Protein AF-A0A554KQ01-F1 (afdb_monomer_lite)

pLDDT: mean 73.16, std 13.77, range [42.53, 88.88]

Secondary structure (DSSP, 8-state):
-HHHHHHHHHHHHHHHHHHHHHHHHHHHHHHHHHHHHHHHHSPPPPHHHHGGGTT-EEEE--B--TTS----B---EEEEE-SSS-PPPEEEE--HHHHHHTTT-SB--HHHHHHHHHHHHHHHHHHHHHHHHHHHTPPP--------------

Sequence (154 aa):
MISILILAVTASVVLPGIGAVLYCAHRDYKKERRLIEEALKGEELTLKDLLEYQGHLAERADVISLIAGENFIPGNVLKLVDVLKDRKPIYARVPKEVCDLYCRQRVLDVVQLEGDLKRDAQAKREYQEAVERIRRGESPVESSSSASESSSSA

Radius of gyration: 26.58 Å; chains: 1; bounding box: 88×51×57 Å

Foldseek 3Di:
DVVVVVVVVCCVVVVVVVVVVVVVVVVVLVVLVVLLVVQQVDDADDLVNCVVLAFWFKDQSWRDDPPPPDDTPPFCWIFTHDPVDPDDTHIHGYDPLLSVVNVPDRGDDSVVSVVVVVVVVVVVVVVVVVVVCVVVVHDPPDPPPDDDDDDDDD

Structure (mmCIF, N/CA/C/O backbone):
data_AF-A0A554KQ01-F1
#
_entry.id   AF-A0A554KQ01-F1
#
loop_
_atom_site.group_PDB
_atom_site.id
_atom_site.type_symbol
_atom_site.label_atom_id
_atom_site.label_alt_id
_atom_site.label_comp_id
_atom_site.label_asym_id
_atom_site.label_entity_id
_atom_site.label_seq_id
_atom_site.pdbx_PDB_ins_code
_atom_site.Cartn_x
_atom_site.Cartn_y
_atom_site.Cartn_z
_atom_site.occupancy
_atom_site.B_iso_or_equiv
_atom_site.auth_seq_id
_atom_site.auth_comp_id
_atom_site.auth_asym_id
_atom_site.auth_atom_id
_atom_site.pdbx_PDB_model_num
ATOM 1 N N . MET A 1 1 ? 47.113 -28.284 -11.291 1.00 54.91 1 MET A N 1
ATOM 2 C CA . MET A 1 1 ? 47.042 -27.058 -12.124 1.00 54.91 1 MET A CA 1
ATOM 3 C C . MET A 1 1 ? 45.677 -26.838 -12.781 1.00 54.91 1 MET A C 1
ATOM 5 O O . MET A 1 1 ? 45.266 -25.693 -12.876 1.00 54.91 1 MET A O 1
ATOM 9 N N . ILE A 1 2 ? 44.937 -27.888 -13.165 1.00 56.28 2 ILE A N 1
ATOM 10 C CA . ILE A 1 2 ? 43.607 -27.775 -13.805 1.00 56.28 2 ILE A CA 1
ATOM 11 C C . ILE A 1 2 ? 42.558 -27.089 -12.898 1.00 56.28 2 ILE A C 1
ATOM 13 O O . ILE A 1 2 ? 41.783 -26.263 -13.370 1.00 56.28 2 ILE A O 1
ATOM 17 N N . SER A 1 3 ? 42.586 -27.336 -11.584 1.00 55.75 3 SER A N 1
ATOM 18 C CA . SER A 1 3 ? 41.594 -26.787 -10.643 1.00 55.75 3 SER A CA 1
ATOM 19 C C . SER A 1 3 ? 41.642 -25.262 -10.465 1.00 55.75 3 SER A C 1
ATOM 21 O O . SER A 1 3 ? 40.614 -24.660 -10.186 1.00 55.75 3 SER A O 1
ATOM 23 N N . ILE A 1 4 ? 42.805 -24.624 -10.654 1.00 57.56 4 ILE A N 1
ATOM 24 C CA . ILE A 1 4 ? 42.956 -23.158 -10.536 1.00 57.56 4 ILE A CA 1
ATOM 25 C C . ILE A 1 4 ? 42.362 -22.461 -11.767 1.00 57.56 4 ILE A C 1
ATOM 27 O O . ILE A 1 4 ? 41.746 -21.404 -11.660 1.00 57.56 4 ILE A O 1
ATOM 31 N N . LEU A 1 5 ? 42.504 -23.089 -12.934 1.00 54.25 5 LEU A N 1
ATOM 32 C CA . LEU A 1 5 ? 42.029 -22.564 -14.210 1.00 54.25 5 LEU A CA 1
ATOM 33 C C . LEU A 1 5 ? 40.495 -22.599 -14.290 1.00 54.25 5 LEU A C 1
ATOM 35 O O . LEU A 1 5 ? 39.884 -21.634 -14.734 1.00 54.25 5 LEU A O 1
ATOM 39 N N . ILE A 1 6 ? 39.867 -23.655 -13.762 1.00 58.84 6 ILE A N 1
ATOM 40 C CA . ILE A 1 6 ? 38.402 -23.754 -13.655 1.00 58.84 6 ILE A CA 1
ATOM 41 C C . ILE A 1 6 ? 37.853 -22.680 -12.704 1.00 58.84 6 ILE A C 1
ATOM 43 O O . ILE A 1 6 ? 36.901 -21.990 -13.058 1.00 58.84 6 ILE A O 1
ATOM 47 N N . LEU A 1 7 ? 38.493 -22.479 -11.546 1.00 57.16 7 LEU A N 1
ATOM 48 C CA . LEU A 1 7 ? 38.104 -21.454 -10.568 1.00 57.16 7 LEU A CA 1
ATOM 49 C C . LEU A 1 7 ? 38.192 -20.033 -11.148 1.00 57.16 7 LEU A C 1
ATOM 51 O O . LEU A 1 7 ? 37.274 -19.231 -10.961 1.00 57.16 7 LEU A O 1
ATOM 55 N N . ALA A 1 8 ? 39.253 -19.739 -11.905 1.00 59.56 8 ALA A N 1
ATOM 56 C CA . ALA A 1 8 ? 39.437 -18.450 -12.569 1.00 59.56 8 ALA A CA 1
ATOM 57 C C . ALA A 1 8 ? 38.390 -18.199 -13.671 1.00 59.56 8 ALA A C 1
ATOM 59 O O . ALA A 1 8 ? 37.854 -17.096 -13.773 1.00 59.56 8 ALA A O 1
ATOM 60 N N . VAL A 1 9 ? 38.041 -19.227 -14.453 1.00 58.56 9 VAL A N 1
ATOM 61 C CA . VAL A 1 9 ? 37.015 -19.132 -15.506 1.00 58.56 9 VAL A CA 1
ATOM 62 C C . VAL A 1 9 ? 35.619 -18.955 -14.904 1.00 58.56 9 VAL A C 1
ATOM 64 O O . VAL A 1 9 ? 34.865 -18.098 -15.361 1.00 58.56 9 VAL A O 1
ATOM 67 N N . THR A 1 10 ? 35.280 -19.679 -13.832 1.00 57.84 10 THR A N 1
ATOM 68 C CA . THR A 1 10 ? 33.994 -19.486 -13.146 1.00 57.84 10 THR A CA 1
ATOM 69 C C . THR A 1 10 ? 33.897 -18.109 -12.496 1.00 57.84 10 THR A C 1
ATOM 71 O O . THR A 1 10 ? 32.862 -17.460 -12.610 1.00 57.84 10 THR A O 1
ATOM 74 N N . ALA A 1 11 ? 34.978 -17.599 -11.896 1.00 60.00 11 ALA A N 1
ATOM 75 C CA . ALA A 1 11 ? 34.994 -16.251 -11.332 1.00 60.00 11 ALA A CA 1
ATOM 76 C C . ALA A 1 11 ? 34.831 -15.171 -12.420 1.00 60.00 11 ALA A C 1
ATOM 78 O O . ALA A 1 11 ? 34.066 -14.228 -12.235 1.00 60.00 11 ALA A O 1
ATOM 79 N N . SER A 1 12 ? 35.469 -15.340 -13.585 1.00 58.09 12 SER A N 1
ATOM 80 C CA . SER A 1 12 ? 35.399 -14.389 -14.704 1.00 58.09 12 SER A CA 1
ATOM 81 C C . SER A 1 12 ? 34.012 -14.263 -15.342 1.00 58.09 12 SER A C 1
ATOM 83 O O . SER A 1 12 ? 33.763 -13.260 -16.005 1.00 58.09 12 SER A O 1
ATOM 85 N N . VAL A 1 13 ? 33.129 -15.254 -15.190 1.00 61.00 13 VAL A N 1
ATOM 86 C CA . VAL A 1 13 ? 31.770 -15.233 -15.766 1.00 61.00 13 VAL A CA 1
ATOM 87 C C . VAL A 1 13 ? 30.720 -14.931 -14.695 1.00 61.00 13 VAL A C 1
ATOM 89 O O . VAL A 1 13 ? 29.784 -14.168 -14.934 1.00 61.00 13 VAL A O 1
ATOM 92 N N . VAL A 1 14 ? 30.901 -15.463 -13.483 1.00 62.53 14 VAL A N 1
ATOM 93 C CA . VAL A 1 14 ? 29.951 -15.292 -12.377 1.00 62.53 14 VAL A CA 1
ATOM 94 C C . VAL A 1 14 ? 30.028 -13.886 -11.774 1.00 62.53 14 VAL A C 1
ATOM 96 O O . VAL A 1 14 ? 28.979 -13.296 -11.525 1.00 62.53 14 VAL A O 1
ATOM 99 N N . LEU A 1 15 ? 31.219 -13.295 -11.596 1.00 61.72 15 LEU A N 1
ATOM 100 C CA . LEU A 1 15 ? 31.326 -11.922 -11.073 1.00 61.72 15 LEU A CA 1
ATOM 101 C C . LEU A 1 15 ? 30.655 -10.864 -11.971 1.00 61.72 15 LEU A C 1
ATOM 103 O O . LEU A 1 15 ? 29.886 -10.065 -11.434 1.00 61.72 15 LEU A O 1
ATOM 107 N N . PRO A 1 16 ? 30.874 -10.829 -13.303 1.00 66.69 16 PRO A N 1
ATOM 108 C CA . PRO A 1 16 ? 30.159 -9.886 -14.161 1.00 66.69 16 PRO A CA 1
ATOM 109 C C . PRO A 1 16 ? 28.656 -10.175 -14.233 1.00 66.69 16 PRO A C 1
ATOM 111 O O . PRO A 1 16 ? 27.871 -9.232 -14.289 1.00 66.69 16 PRO A O 1
ATOM 114 N N . GLY A 1 17 ? 28.239 -11.447 -14.168 1.00 64.00 17 GLY A N 1
ATOM 115 C CA . GLY A 1 17 ? 26.822 -11.821 -14.103 1.00 64.00 17 GLY A CA 1
ATOM 116 C C . GLY A 1 17 ? 26.130 -11.286 -12.846 1.00 64.00 17 GLY A C 1
ATOM 117 O O . GLY A 1 17 ? 25.098 -10.624 -12.941 1.00 64.00 17 GLY A O 1
ATOM 118 N N . ILE A 1 18 ? 26.734 -11.486 -11.671 1.00 69.69 18 ILE A N 1
ATOM 119 C CA . ILE A 1 18 ? 26.235 -10.940 -10.400 1.00 69.69 18 ILE A CA 1
ATOM 120 C C . ILE A 1 18 ? 26.266 -9.408 -10.427 1.00 69.69 18 ILE A C 1
ATOM 122 O O . ILE A 1 18 ? 25.297 -8.770 -10.024 1.00 69.69 18 ILE A O 1
ATOM 126 N N . GLY A 1 19 ? 27.337 -8.807 -10.953 1.00 67.38 19 GLY A N 1
ATOM 127 C CA . GLY A 1 19 ? 27.454 -7.356 -11.102 1.00 67.38 19 GLY A CA 1
ATOM 128 C C . GLY A 1 19 ? 26.345 -6.756 -11.970 1.00 67.38 19 GLY A C 1
ATOM 129 O O . GLY A 1 19 ? 25.763 -5.740 -11.598 1.00 67.38 19 GLY A O 1
ATOM 130 N N . ALA A 1 20 ? 25.994 -7.404 -13.084 1.00 67.69 20 ALA A N 1
ATOM 131 C CA . ALA A 1 20 ? 24.897 -6.978 -13.949 1.00 67.69 20 ALA A CA 1
ATOM 132 C C . ALA A 1 20 ? 23.530 -7.115 -13.261 1.00 67.69 20 ALA A C 1
ATOM 134 O O . ALA A 1 20 ? 22.718 -6.196 -13.341 1.00 67.69 20 ALA A O 1
ATOM 135 N N . VAL A 1 21 ? 23.286 -8.214 -12.537 1.00 69.38 21 VAL A N 1
ATOM 136 C CA . VAL A 1 21 ? 22.043 -8.411 -11.768 1.00 69.38 21 VAL A CA 1
ATOM 137 C C . VAL A 1 21 ? 21.909 -7.355 -10.671 1.00 69.38 21 VAL A C 1
ATOM 139 O O . VAL A 1 21 ? 20.856 -6.730 -10.554 1.00 69.38 21 VAL A O 1
ATOM 142 N N . LEU A 1 22 ? 22.980 -7.093 -9.917 1.00 70.06 22 LEU A N 1
ATOM 143 C CA . LEU A 1 22 ? 23.003 -6.055 -8.884 1.00 70.06 22 LEU A CA 1
ATOM 144 C C . LEU A 1 22 ? 22.819 -4.655 -9.478 1.00 70.06 22 LEU A C 1
ATOM 146 O O . LEU A 1 22 ? 22.092 -3.841 -8.912 1.00 70.06 22 LEU A O 1
ATOM 150 N N . TYR A 1 23 ? 23.427 -4.370 -10.630 1.00 71.56 23 TYR A N 1
ATOM 151 C CA . TYR A 1 23 ? 23.263 -3.092 -11.320 1.00 71.56 23 TYR A CA 1
ATOM 152 C C . TYR A 1 23 ? 21.829 -2.890 -11.827 1.00 71.56 23 TYR A C 1
ATOM 154 O O . TYR A 1 23 ? 21.255 -1.816 -11.631 1.00 71.56 23 TYR A O 1
ATOM 162 N N . CYS A 1 24 ? 21.229 -3.915 -12.440 1.00 71.06 24 CYS A N 1
ATOM 163 C CA . CYS A 1 24 ? 19.831 -3.887 -12.867 1.00 71.06 24 CYS A CA 1
ATOM 164 C C . CYS A 1 24 ? 18.897 -3.690 -11.668 1.00 71.06 24 CYS A C 1
ATOM 166 O O . CYS A 1 24 ? 18.096 -2.757 -11.679 1.00 71.06 24 CYS A O 1
ATOM 168 N N . ALA A 1 25 ? 19.085 -4.462 -10.593 1.00 69.00 25 ALA A N 1
ATOM 169 C CA . ALA A 1 25 ? 18.316 -4.320 -9.360 1.00 69.00 25 ALA A CA 1
ATOM 170 C C . ALA A 1 25 ? 18.450 -2.913 -8.751 1.00 69.00 25 ALA A C 1
ATOM 172 O O . ALA A 1 25 ? 17.455 -2.301 -8.370 1.00 69.00 25 ALA A O 1
ATOM 173 N N . HIS A 1 26 ? 19.661 -2.346 -8.723 1.00 72.12 26 HIS A N 1
ATOM 174 C CA . HIS A 1 26 ? 19.891 -0.993 -8.216 1.00 72.12 26 HIS A CA 1
ATOM 175 C C . HIS A 1 26 ? 19.228 0.082 -9.090 1.00 72.12 26 HIS A C 1
ATOM 177 O O . HIS A 1 26 ? 18.678 1.068 -8.589 1.00 72.12 26 HIS A O 1
ATOM 183 N N . ARG A 1 27 ? 19.249 -0.100 -10.415 1.00 73.31 27 ARG A N 1
ATOM 184 C CA . ARG A 1 27 ? 18.594 0.811 -11.355 1.00 73.31 27 ARG A CA 1
ATOM 185 C C . ARG A 1 27 ? 17.074 0.756 -11.222 1.00 73.31 27 ARG A C 1
ATOM 187 O O . ARG A 1 27 ? 16.441 1.810 -11.280 1.00 73.31 27 ARG A O 1
ATOM 194 N N . ASP A 1 28 ? 16.503 -0.429 -11.052 1.00 75.88 28 ASP A N 1
ATOM 195 C CA . ASP A 1 28 ? 15.060 -0.604 -10.900 1.00 75.88 28 ASP A CA 1
ATOM 196 C C . ASP A 1 28 ? 14.576 -0.084 -9.547 1.00 75.88 28 ASP A C 1
ATOM 198 O O . ASP A 1 28 ? 13.613 0.680 -9.513 1.00 75.88 28 ASP A O 1
ATOM 202 N N . TYR A 1 29 ? 15.345 -0.305 -8.478 1.00 75.62 29 TYR A N 1
ATOM 203 C CA . TYR A 1 29 ? 15.122 0.330 -7.179 1.00 75.62 29 TYR A CA 1
ATOM 204 C C . TYR A 1 29 ? 15.072 1.863 -7.279 1.00 75.62 29 TYR A C 1
ATOM 206 O O . TYR A 1 29 ? 14.162 2.508 -6.760 1.00 75.62 29 TYR A O 1
ATOM 214 N N . LYS A 1 30 ? 16.018 2.482 -8.002 1.00 78.75 30 LYS A N 1
ATOM 215 C CA . LYS A 1 30 ? 16.043 3.944 -8.176 1.00 78.75 30 LYS A CA 1
ATOM 216 C C . LYS A 1 30 ? 14.839 4.467 -8.967 1.00 78.75 30 LYS A C 1
ATOM 218 O O . LYS A 1 30 ? 14.406 5.593 -8.723 1.00 78.75 30 LYS A O 1
ATOM 223 N N . LYS A 1 31 ? 14.317 3.695 -9.926 1.00 81.56 31 LYS A N 1
ATOM 224 C CA . LYS A 1 31 ? 13.096 4.056 -10.665 1.00 81.56 31 LYS A CA 1
ATOM 225 C C . LYS A 1 31 ? 11.865 3.944 -9.770 1.00 81.56 31 LYS A C 1
ATOM 227 O O . LYS A 1 31 ? 11.095 4.892 -9.709 1.00 81.56 31 LYS A O 1
ATOM 232 N N . GLU A 1 32 ? 11.711 2.825 -9.069 1.00 78.00 32 GLU A N 1
ATOM 233 C CA . GLU A 1 32 ? 10.580 2.579 -8.169 1.00 78.00 32 GLU A CA 1
ATOM 234 C C . GLU A 1 32 ? 10.525 3.624 -7.052 1.00 78.00 32 GLU A C 1
ATOM 236 O O . GLU A 1 32 ? 9.479 4.224 -6.824 1.00 78.00 32 GLU A O 1
ATOM 241 N N . ARG A 1 33 ? 11.678 3.969 -6.464 1.00 81.19 33 ARG A N 1
ATOM 242 C CA . ARG A 1 33 ? 11.783 5.062 -5.491 1.00 81.19 33 ARG A CA 1
ATOM 243 C C . ARG A 1 33 ? 11.241 6.387 -6.032 1.00 81.19 33 ARG A C 1
ATOM 245 O O . ARG A 1 33 ? 10.509 7.068 -5.324 1.00 81.19 33 ARG A O 1
ATOM 252 N N . ARG A 1 34 ? 11.575 6.758 -7.273 1.00 83.62 34 ARG A N 1
ATOM 253 C CA . ARG A 1 34 ? 11.070 8.001 -7.885 1.00 83.62 34 ARG A CA 1
ATOM 254 C C . ARG A 1 34 ? 9.558 7.972 -8.065 1.00 83.62 34 ARG A C 1
ATOM 256 O O . ARG A 1 34 ? 8.911 8.953 -7.734 1.00 83.62 34 ARG A O 1
ATOM 263 N N . LEU A 1 35 ? 9.008 6.853 -8.536 1.00 85.06 35 LEU A N 1
ATOM 264 C CA . LEU A 1 35 ? 7.562 6.698 -8.723 1.00 85.06 35 LEU A CA 1
ATOM 265 C C . LEU A 1 35 ? 6.805 6.783 -7.393 1.00 85.06 35 LEU A C 1
ATOM 267 O O . LEU A 1 35 ? 5.754 7.410 -7.324 1.00 85.06 35 LEU A O 1
ATOM 271 N N . ILE A 1 36 ? 7.363 6.213 -6.323 1.00 83.06 36 ILE A N 1
ATOM 272 C CA . ILE A 1 36 ? 6.785 6.304 -4.978 1.00 83.06 36 ILE A CA 1
ATOM 273 C C . ILE A 1 36 ? 6.885 7.737 -4.437 1.00 83.06 36 ILE A C 1
ATOM 275 O O . ILE A 1 36 ? 5.908 8.260 -3.911 1.00 83.06 36 ILE A O 1
ATOM 279 N N . GLU A 1 37 ? 8.028 8.411 -4.600 1.00 83.69 37 GLU A N 1
ATOM 280 C CA . GLU A 1 37 ? 8.187 9.821 -4.209 1.00 83.69 37 GLU A CA 1
ATOM 281 C C . GLU A 1 37 ? 7.249 10.759 -4.991 1.00 83.69 37 GLU A C 1
ATOM 283 O O . GLU A 1 37 ? 6.759 11.742 -4.435 1.00 83.69 37 GLU A O 1
ATOM 288 N N . GLU A 1 38 ? 6.992 10.470 -6.267 1.00 85.25 38 GLU A N 1
ATOM 289 C CA . GLU A 1 38 ? 6.012 11.183 -7.093 1.00 85.25 38 GLU A CA 1
ATOM 290 C C . GLU A 1 38 ? 4.583 10.928 -6.606 1.00 85.25 38 GLU A C 1
ATOM 292 O O . GLU A 1 38 ? 3.840 11.886 -6.395 1.00 85.25 38 GLU A O 1
ATOM 297 N N . ALA A 1 39 ? 4.222 9.670 -6.334 1.00 85.38 39 ALA A N 1
ATOM 298 C CA . ALA A 1 39 ? 2.916 9.311 -5.785 1.00 85.38 39 ALA A CA 1
ATOM 299 C C . ALA A 1 39 ? 2.663 9.974 -4.422 1.00 85.38 39 ALA A C 1
ATOM 301 O O . ALA A 1 39 ? 1.577 10.490 -4.178 1.00 85.38 39 ALA A O 1
ATOM 302 N N . LEU A 1 40 ? 3.677 10.046 -3.553 1.00 84.62 40 LEU A N 1
ATOM 303 C CA . LEU A 1 40 ? 3.578 10.711 -2.248 1.00 84.62 40 LEU A CA 1
ATOM 304 C C . LEU A 1 40 ? 3.294 12.212 -2.347 1.00 84.62 40 LEU A C 1
ATOM 306 O O . LEU A 1 40 ? 2.596 12.764 -1.495 1.00 84.62 40 LEU A O 1
ATOM 310 N N . LYS A 1 41 ? 3.836 12.871 -3.375 1.00 84.69 41 LYS A N 1
ATOM 311 C CA . LYS A 1 41 ? 3.569 14.287 -3.667 1.00 84.69 41 LYS A CA 1
ATOM 312 C C . LYS A 1 41 ? 2.227 14.497 -4.371 1.00 84.69 41 LYS A C 1
ATOM 314 O O . LYS A 1 41 ? 1.761 15.632 -4.429 1.00 84.69 41 LYS A O 1
ATOM 319 N N . GLY A 1 42 ? 1.649 13.432 -4.921 1.00 83.19 42 GLY A N 1
ATOM 320 C CA . GLY A 1 42 ? 0.365 13.434 -5.602 1.00 83.19 42 GLY A CA 1
ATOM 321 C C . GLY A 1 42 ? -0.832 13.527 -4.658 1.00 83.19 42 GLY A C 1
ATOM 322 O O . GLY A 1 42 ? -0.703 13.568 -3.428 1.00 83.19 42 GLY A O 1
ATOM 323 N N . GLU A 1 43 ? -2.010 13.569 -5.275 1.00 86.75 43 GLU A N 1
ATOM 324 C CA . GLU A 1 43 ? -3.290 13.537 -4.578 1.00 86.75 43 GLU A CA 1
ATOM 325 C C . GLU A 1 43 ? -3.509 12.176 -3.907 1.00 86.75 43 GLU A C 1
ATOM 327 O O . GLU A 1 43 ? -3.076 11.130 -4.395 1.00 86.75 43 GLU A O 1
ATOM 332 N N . GLU A 1 44 ? -4.154 12.208 -2.747 1.00 88.06 44 GLU A N 1
ATOM 333 C CA . GLU A 1 44 ? -4.513 11.006 -2.011 1.00 88.06 44 GLU A CA 1
ATOM 334 C C . GLU A 1 44 ? -5.811 10.433 -2.583 1.00 88.06 44 GLU A C 1
ATOM 336 O O . GLU A 1 44 ? -6.843 11.101 -2.563 1.00 88.06 44 GLU A O 1
ATOM 341 N N . LEU A 1 45 ? -5.756 9.204 -3.099 1.00 87.75 45 LEU A N 1
ATOM 342 C CA . LEU A 1 45 ? -6.909 8.542 -3.699 1.00 87.75 45 LEU A CA 1
ATOM 343 C C . LEU A 1 45 ? -7.923 8.145 -2.632 1.00 87.75 45 LEU A C 1
ATOM 345 O O . LEU A 1 45 ? -7.590 7.518 -1.621 1.00 87.75 45 LEU A O 1
ATOM 349 N N . THR A 1 46 ? -9.187 8.453 -2.896 1.00 87.44 46 THR A N 1
ATOM 350 C CA . THR A 1 46 ? -10.298 8.022 -2.054 1.00 87.44 46 THR A CA 1
ATOM 351 C C . THR A 1 46 ? -10.705 6.582 -2.375 1.00 87.44 46 THR A C 1
ATOM 353 O O . THR A 1 46 ? -10.352 6.024 -3.413 1.00 87.44 46 THR A O 1
ATOM 356 N N . LEU A 1 47 ? -11.527 5.971 -1.512 1.00 84.56 47 LEU A N 1
ATOM 357 C CA . LEU A 1 47 ? -12.117 4.651 -1.786 1.00 84.56 47 LEU A CA 1
ATOM 358 C C . LEU A 1 47 ? -12.887 4.612 -3.115 1.00 84.56 47 LEU A C 1
ATOM 360 O O . LEU A 1 47 ? -12.920 3.576 -3.769 1.00 84.56 47 LEU A O 1
ATOM 364 N N . LYS A 1 48 ? -13.494 5.734 -3.527 1.00 87.19 48 LYS A N 1
ATOM 365 C CA . LYS A 1 48 ? -14.225 5.814 -4.796 1.00 87.19 48 LYS A CA 1
ATOM 366 C C . LYS A 1 48 ? -13.286 5.734 -5.990 1.00 87.19 48 LYS A C 1
ATOM 368 O O . LYS A 1 48 ? -13.594 5.025 -6.937 1.00 87.19 48 LYS A O 1
ATOM 373 N N . ASP A 1 49 ? -12.141 6.400 -5.913 1.00 88.38 49 ASP A N 1
ATOM 374 C CA . ASP A 1 49 ? -11.135 6.374 -6.977 1.00 88.38 49 ASP A CA 1
ATOM 375 C C . ASP A 1 49 ? -10.471 4.991 -7.056 1.00 88.38 49 ASP A C 1
ATOM 377 O O . ASP A 1 49 ? -10.138 4.499 -8.131 1.00 88.38 49 ASP A O 1
ATOM 381 N N . LEU A 1 50 ? -10.353 4.305 -5.913 1.00 86.06 50 LEU A N 1
ATOM 382 C CA . LEU A 1 50 ? -9.847 2.935 -5.846 1.00 86.06 50 LEU A CA 1
ATOM 383 C C . LEU A 1 50 ? -10.767 1.898 -6.518 1.00 86.06 50 LEU A C 1
ATOM 385 O O . LEU A 1 50 ? -10.277 0.833 -6.893 1.00 86.06 50 LEU A O 1
ATOM 389 N N . LEU A 1 51 ? -12.060 2.192 -6.729 1.00 86.50 51 LEU A N 1
ATOM 390 C CA . LEU A 1 51 ? -12.982 1.282 -7.433 1.00 86.50 51 LEU A CA 1
ATOM 391 C C . LEU A 1 51 ? -12.554 1.019 -8.876 1.00 86.50 51 LEU A C 1
ATOM 393 O O . LEU A 1 51 ? -12.804 -0.067 -9.397 1.00 86.50 51 LEU A O 1
ATOM 397 N N . GLU A 1 52 ? -11.886 1.978 -9.519 1.00 87.31 52 GLU A N 1
ATOM 398 C CA . GLU A 1 52 ? -11.374 1.802 -10.882 1.00 87.31 52 GLU A CA 1
ATOM 399 C C . GLU A 1 52 ? -10.320 0.690 -10.966 1.00 87.31 52 GLU A C 1
ATOM 401 O O . GLU A 1 52 ? -10.137 0.073 -12.018 1.00 87.31 52 GLU A O 1
ATOM 406 N N . TYR A 1 53 ? -9.667 0.394 -9.841 1.00 86.19 53 TYR A N 1
ATOM 407 C CA . TYR A 1 53 ? -8.622 -0.614 -9.720 1.00 86.19 53 TYR A CA 1
ATOM 408 C C . TYR A 1 53 ? -9.121 -1.909 -9.069 1.00 86.19 53 TYR A C 1
ATOM 410 O O . TYR A 1 53 ? -8.315 -2.750 -8.671 1.00 86.19 53 TYR A O 1
ATOM 418 N N . GLN A 1 54 ? -10.437 -2.110 -8.964 1.00 84.88 54 GLN A N 1
ATOM 419 C CA . GLN A 1 54 ? -11.009 -3.349 -8.436 1.00 84.88 54 GLN A CA 1
ATOM 420 C C . GLN A 1 54 ? -10.391 -4.575 -9.135 1.00 84.88 54 GLN A C 1
ATOM 422 O O . GLN A 1 54 ? -10.237 -4.616 -10.359 1.00 84.88 54 GLN A O 1
ATOM 427 N N . GLY A 1 55 ? -10.007 -5.576 -8.345 1.00 82.38 55 GLY A N 1
ATOM 428 C CA . GLY A 1 55 ? -9.370 -6.802 -8.823 1.00 82.38 55 GLY A CA 1
ATOM 429 C C . GLY A 1 55 ? -7.887 -6.669 -9.184 1.00 82.38 55 GLY A C 1
ATOM 430 O O . GLY A 1 55 ? -7.275 -7.675 -9.540 1.00 82.38 55 GLY A O 1
ATOM 431 N N . HIS A 1 56 ? -7.284 -5.479 -9.076 1.00 86.38 56 HIS A N 1
ATOM 432 C CA . HIS A 1 56 ? -5.833 -5.340 -9.204 1.00 86.38 56 HIS A CA 1
ATOM 433 C C . HIS A 1 56 ? -5.144 -5.987 -8.004 1.00 86.38 56 HIS A C 1
ATOM 435 O O . HIS A 1 56 ? -5.647 -5.935 -6.879 1.00 86.38 56 HIS A O 1
ATOM 441 N N . LEU A 1 57 ? -3.973 -6.580 -8.233 1.00 85.31 57 LEU A N 1
ATOM 442 C CA . LEU A 1 57 ? -3.081 -6.907 -7.132 1.00 85.31 57 LEU A CA 1
ATOM 443 C C . LEU A 1 57 ? -2.579 -5.611 -6.533 1.00 85.31 57 LEU A C 1
ATOM 445 O O . LEU A 1 57 ? -2.191 -4.695 -7.255 1.00 85.31 57 LEU A O 1
ATOM 449 N N . ALA A 1 58 ? -2.581 -5.543 -5.220 1.00 83.75 58 ALA A N 1
ATOM 450 C CA . ALA A 1 58 ? -2.154 -4.363 -4.516 1.00 83.75 58 ALA A CA 1
ATOM 451 C C . ALA A 1 58 ? -1.176 -4.778 -3.430 1.00 83.7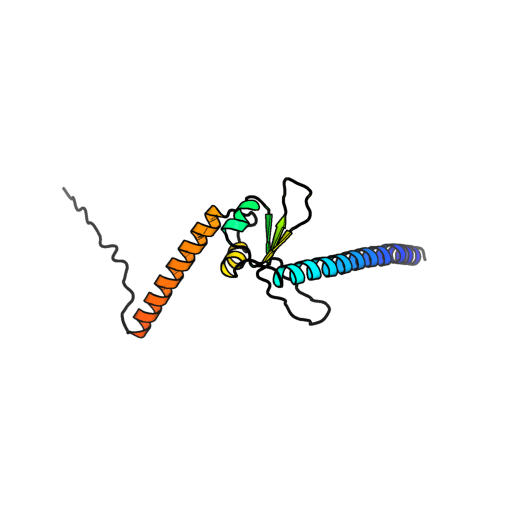5 58 ALA A C 1
ATOM 453 O O . ALA A 1 58 ? -1.431 -5.656 -2.606 1.00 83.75 58 ALA A O 1
ATOM 454 N N . GLU A 1 59 ? -0.007 -4.163 -3.499 1.00 80.19 59 GLU A N 1
ATOM 455 C CA . GLU A 1 59 ? 1.102 -4.419 -2.603 1.00 80.19 59 GLU A CA 1
ATOM 456 C C . GLU A 1 59 ? 1.489 -3.113 -1.931 1.00 80.19 59 GLU A C 1
ATOM 458 O O . GLU A 1 59 ? 1.508 -2.048 -2.554 1.00 80.19 59 GLU A O 1
ATOM 463 N N . ARG A 1 60 ? 1.819 -3.193 -0.646 1.00 79.12 60 ARG A N 1
ATOM 464 C CA . ARG A 1 60 ? 2.360 -2.049 0.074 1.00 79.12 60 ARG A CA 1
ATOM 465 C C . ARG A 1 60 ? 3.713 -1.672 -0.527 1.00 79.12 60 ARG A C 1
ATOM 467 O O . ARG A 1 60 ? 4.637 -2.485 -0.548 1.00 79.12 60 ARG A O 1
ATOM 474 N N . ALA A 1 61 ? 3.815 -0.444 -1.020 1.00 73.56 61 ALA A N 1
ATOM 475 C CA . ALA A 1 61 ? 5.007 0.072 -1.670 1.00 73.56 61 ALA A CA 1
ATOM 476 C C . ALA A 1 61 ? 5.831 0.895 -0.673 1.00 73.56 61 ALA A C 1
ATOM 478 O O . ALA A 1 61 ? 5.783 2.124 -0.669 1.00 73.56 61 ALA A O 1
ATOM 479 N N . ASP A 1 62 ? 6.601 0.203 0.166 1.00 69.00 62 ASP A N 1
ATOM 480 C CA . ASP A 1 62 ? 7.564 0.842 1.062 1.00 69.00 62 ASP A CA 1
ATOM 481 C C . ASP A 1 62 ? 8.960 0.848 0.428 1.00 69.00 62 ASP A C 1
ATOM 483 O O . ASP A 1 62 ? 9.457 -0.175 -0.049 1.00 69.00 62 ASP A O 1
ATOM 487 N N . VAL A 1 63 ? 9.637 1.998 0.462 1.00 59.25 63 VAL A N 1
ATOM 488 C CA . VAL A 1 63 ? 11.039 2.095 0.036 1.00 59.25 63 VAL A CA 1
ATOM 489 C C . VAL A 1 63 ? 11.935 1.954 1.261 1.00 59.25 63 VAL A C 1
ATOM 491 O O . VAL A 1 63 ? 12.017 2.860 2.093 1.00 59.25 63 VAL A O 1
ATOM 494 N N . ILE A 1 64 ? 12.636 0.822 1.355 1.00 55.38 64 ILE A N 1
ATOM 495 C CA . ILE A 1 64 ? 13.662 0.580 2.375 1.00 55.38 64 ILE A CA 1
ATOM 496 C C . ILE A 1 64 ? 15.041 0.697 1.717 1.00 55.38 64 ILE A C 1
ATOM 498 O O . ILE A 1 64 ? 15.468 -0.191 0.978 1.00 55.38 64 ILE A O 1
ATOM 502 N N . SER A 1 65 ? 15.771 1.779 2.002 1.00 46.75 65 SER A N 1
ATOM 503 C CA . SER A 1 65 ? 17.155 1.936 1.542 1.00 46.75 65 SER A CA 1
ATOM 504 C C . SER A 1 65 ? 18.127 1.268 2.514 1.00 46.75 65 SER A C 1
ATOM 506 O O . SER A 1 65 ? 18.664 1.902 3.418 1.00 46.75 65 SER A O 1
ATOM 508 N N . LEU A 1 66 ? 18.385 -0.031 2.330 1.00 45.22 66 LEU A N 1
ATOM 509 C CA . LEU A 1 66 ? 19.330 -0.775 3.181 1.00 45.22 66 LEU A CA 1
ATOM 510 C C . LEU A 1 66 ? 20.798 -0.345 2.989 1.00 45.22 66 LEU A C 1
ATOM 512 O O . LEU A 1 66 ? 21.625 -0.575 3.864 1.00 45.22 66 LEU A O 1
ATOM 516 N N . ILE A 1 67 ? 21.138 0.270 1.851 1.00 46.41 67 ILE A N 1
ATOM 517 C CA . ILE A 1 67 ? 22.536 0.444 1.409 1.00 46.41 67 ILE A CA 1
ATOM 518 C C . ILE A 1 67 ? 23.151 1.781 1.871 1.00 46.41 67 ILE A C 1
ATOM 520 O O . ILE A 1 67 ? 24.369 1.927 1.848 1.00 46.41 67 ILE A O 1
ATOM 524 N N . ALA A 1 68 ? 22.350 2.749 2.328 1.00 46.16 68 ALA A N 1
ATOM 525 C CA . ALA A 1 68 ? 22.841 4.106 2.606 1.00 46.16 68 ALA A CA 1
ATOM 526 C C . ALA A 1 68 ? 22.558 4.636 4.023 1.00 46.16 68 ALA A C 1
ATOM 528 O O . ALA A 1 68 ? 22.892 5.780 4.306 1.00 46.16 68 ALA A O 1
ATOM 529 N N . GLY A 1 69 ? 21.917 3.861 4.908 1.00 46.66 69 GLY A N 1
ATOM 530 C CA . GLY A 1 69 ? 21.452 4.383 6.206 1.00 46.66 69 GLY A CA 1
ATOM 531 C C . GLY A 1 69 ? 20.401 5.501 6.084 1.00 46.66 69 GLY A C 1
ATOM 532 O O . GLY A 1 69 ? 20.031 6.116 7.079 1.00 46.66 69 GLY A O 1
ATOM 533 N N . GLU A 1 70 ? 19.916 5.770 4.871 1.00 47.03 70 GLU A N 1
ATOM 534 C CA . GLU A 1 70 ? 18.925 6.799 4.593 1.00 47.03 70 GLU A CA 1
ATOM 535 C C . GLU A 1 70 ? 17.514 6.237 4.767 1.00 47.03 70 GLU A C 1
ATOM 537 O O . GLU A 1 70 ? 17.091 5.348 4.033 1.00 47.03 70 GLU A O 1
ATOM 542 N N . ASN A 1 71 ? 16.819 6.807 5.751 1.00 51.41 71 ASN A N 1
ATOM 543 C CA . ASN A 1 71 ? 15.375 6.984 5.887 1.00 51.41 71 ASN A CA 1
ATOM 544 C C . ASN A 1 71 ? 14.483 5.932 5.210 1.00 51.41 71 ASN A C 1
ATOM 546 O O . ASN A 1 71 ? 14.258 5.949 4.000 1.00 51.41 71 ASN A O 1
ATOM 550 N N . PHE A 1 72 ? 13.856 5.102 6.046 1.00 55.56 72 PHE A N 1
ATOM 551 C CA . PHE A 1 72 ? 12.567 4.503 5.715 1.00 55.56 72 PHE A CA 1
ATOM 552 C C . PHE A 1 72 ? 11.621 5.632 5.297 1.00 55.56 72 PHE A C 1
ATOM 554 O O . PHE A 1 72 ? 11.427 6.577 6.064 1.00 55.56 72 PHE A O 1
ATOM 561 N N . ILE A 1 73 ? 11.071 5.561 4.085 1.00 56.69 73 ILE A N 1
ATOM 562 C CA . ILE A 1 73 ? 9.975 6.440 3.681 1.00 56.69 73 ILE A CA 1
ATOM 563 C C . ILE A 1 73 ? 8.695 5.655 3.978 1.00 56.69 73 ILE A C 1
ATOM 565 O O . ILE A 1 73 ? 8.312 4.832 3.146 1.00 56.69 73 ILE A O 1
ATOM 569 N N . PRO A 1 74 ? 8.052 5.845 5.152 1.00 61.31 74 PRO A N 1
ATOM 570 C CA . PRO A 1 74 ? 6.725 5.303 5.396 1.00 61.31 74 PRO A CA 1
ATOM 571 C C . PRO A 1 74 ? 5.762 6.014 4.451 1.00 61.31 74 PRO A C 1
ATOM 573 O O . PRO A 1 74 ? 5.288 7.114 4.732 1.00 61.31 74 PRO A O 1
ATOM 576 N N . GLY A 1 75 ? 5.529 5.413 3.293 1.00 64.19 75 GLY A N 1
ATOM 577 C CA . GLY A 1 75 ? 4.559 5.904 2.343 1.00 64.19 75 GLY A CA 1
ATOM 578 C C . GLY A 1 75 ? 3.273 5.121 2.494 1.00 64.19 75 GLY A C 1
ATOM 579 O O . GLY A 1 75 ? 3.282 3.897 2.428 1.00 64.19 75 GLY A O 1
ATOM 580 N N . ASN A 1 76 ? 2.144 5.812 2.632 1.00 82.06 76 ASN A N 1
ATOM 581 C CA . ASN A 1 76 ? 0.845 5.175 2.433 1.00 82.06 76 ASN A CA 1
ATOM 582 C C . ASN A 1 76 ? 0.613 5.019 0.923 1.00 82.06 76 ASN A C 1
ATOM 584 O O . ASN A 1 76 ? -0.270 5.653 0.357 1.00 82.06 76 ASN A O 1
ATOM 588 N N . VAL A 1 77 ? 1.491 4.277 0.248 1.00 85.62 77 VAL A N 1
ATOM 589 C CA . VAL A 1 77 ? 1.456 4.084 -1.200 1.00 85.62 77 VAL A CA 1
ATOM 590 C C . VAL A 1 77 ? 1.198 2.618 -1.487 1.00 85.62 77 VAL A C 1
ATOM 592 O O . VAL A 1 77 ? 1.895 1.737 -0.983 1.00 85.62 77 VAL A O 1
ATOM 595 N N . LEU A 1 78 ? 0.200 2.364 -2.324 1.00 86.44 78 LEU A N 1
ATOM 596 C CA . LEU A 1 78 ? -0.079 1.045 -2.865 1.00 86.44 78 LEU A CA 1
ATOM 597 C C . LEU A 1 78 ? 0.459 0.958 -4.287 1.00 86.44 78 LEU A C 1
ATOM 599 O O . LEU A 1 78 ? 0.24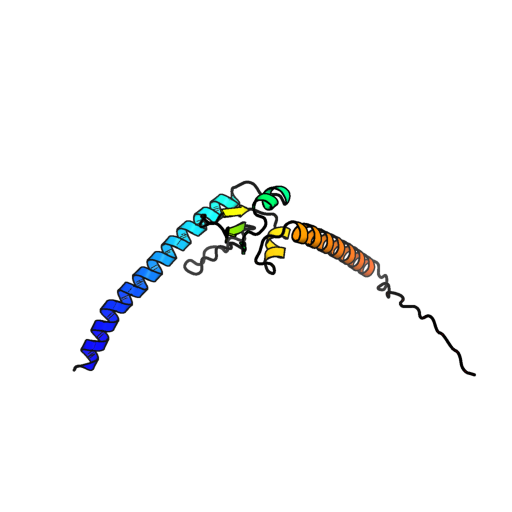4 1.846 -5.113 1.00 86.44 78 LEU A O 1
ATOM 603 N N . LYS A 1 79 ? 1.151 -0.140 -4.568 1.00 87.81 79 LYS A N 1
ATOM 604 C CA . LYS A 1 79 ? 1.520 -0.569 -5.909 1.00 87.81 79 LYS A CA 1
ATOM 605 C C . LYS A 1 79 ? 0.391 -1.431 -6.449 1.00 87.81 79 LYS A C 1
ATOM 607 O O . LYS A 1 79 ? 0.203 -2.551 -5.986 1.00 87.81 79 LYS A O 1
ATOM 612 N N . LEU A 1 80 ? -0.346 -0.898 -7.412 1.00 87.25 80 LEU A N 1
ATOM 613 C CA . LEU A 1 80 ? -1.465 -1.549 -8.079 1.00 87.25 80 LEU A CA 1
ATOM 614 C C . LEU A 1 80 ? -0.972 -2.186 -9.382 1.00 87.25 80 LEU A C 1
ATOM 616 O O . LEU A 1 80 ? -0.414 -1.507 -10.248 1.00 87.25 80 LEU A O 1
ATOM 620 N N . VAL A 1 81 ? -1.172 -3.491 -9.522 1.00 87.31 81 VAL A N 1
ATOM 621 C CA . VAL A 1 81 ? -0.762 -4.292 -10.676 1.00 87.31 81 VAL A CA 1
ATOM 622 C C . VAL A 1 81 ? -1.995 -4.962 -11.264 1.00 87.31 81 VAL A C 1
ATOM 624 O O . VAL A 1 81 ? -2.673 -5.745 -10.600 1.00 87.31 81 VAL A O 1
ATOM 627 N N . ASP A 1 82 ? -2.290 -4.657 -12.523 1.00 85.50 82 ASP A N 1
ATOM 628 C CA . ASP A 1 82 ? -3.323 -5.367 -13.273 1.00 85.50 82 ASP A CA 1
ATOM 629 C C . ASP A 1 82 ? -2.774 -6.749 -13.661 1.00 85.50 82 ASP A C 1
ATOM 631 O O . ASP A 1 82 ? -1.753 -6.850 -14.336 1.00 85.50 82 ASP A O 1
ATOM 635 N N . VAL A 1 83 ? -3.418 -7.823 -13.201 1.00 77.75 83 VAL A N 1
ATOM 636 C CA . VAL A 1 83 ? -2.999 -9.202 -13.523 1.00 77.75 83 VAL A CA 1
ATOM 637 C C . VAL A 1 83 ? -3.445 -9.604 -14.925 1.00 77.75 83 VAL A C 1
ATOM 639 O O . VAL A 1 83 ? -2.849 -10.476 -15.551 1.00 77.75 83 VAL A O 1
ATOM 642 N N . LEU A 1 84 ? -4.526 -8.997 -15.413 1.00 76.19 84 LEU A N 1
ATOM 643 C CA . LEU A 1 84 ? -5.170 -9.382 -16.664 1.00 76.19 84 LEU A CA 1
ATOM 644 C C . LEU A 1 84 ? -4.600 -8.620 -17.856 1.00 76.19 84 LEU A C 1
ATOM 646 O O . LEU A 1 84 ? -4.719 -9.073 -18.995 1.00 76.19 84 LEU A O 1
ATOM 650 N N . LYS A 1 85 ? -4.006 -7.453 -17.612 1.00 73.69 85 LYS A N 1
ATOM 651 C CA . LYS A 1 85 ? -3.397 -6.620 -18.646 1.00 73.69 85 LYS A CA 1
ATOM 652 C C . LYS A 1 85 ? -1.945 -6.387 -18.276 1.00 73.69 85 LYS A C 1
ATOM 654 O O . LYS A 1 85 ? -1.669 -5.960 -17.167 1.00 73.69 85 LYS A O 1
ATOM 659 N N . ASP A 1 86 ? -1.044 -6.570 -19.240 1.00 73.31 86 ASP A N 1
ATOM 660 C CA . ASP A 1 86 ? 0.405 -6.321 -19.127 1.00 73.31 86 ASP A CA 1
ATOM 661 C C . ASP A 1 86 ? 0.720 -4.806 -19.025 1.00 73.31 86 ASP A C 1
ATOM 663 O O . ASP A 1 86 ? 1.458 -4.203 -19.810 1.00 73.31 86 ASP A O 1
ATOM 667 N N . ARG A 1 87 ? 0.055 -4.128 -18.088 1.00 76.50 87 ARG A N 1
ATOM 668 C CA . ARG A 1 87 ? 0.147 -2.696 -17.836 1.00 76.50 87 ARG A CA 1
ATOM 669 C C . ARG A 1 87 ? 1.231 -2.433 -16.805 1.00 76.50 87 ARG A C 1
ATOM 671 O O . ARG A 1 87 ? 1.516 -3.242 -15.927 1.00 76.50 87 ARG A O 1
ATOM 678 N N . LYS A 1 88 ? 1.840 -1.253 -16.916 1.00 82.38 88 LYS A N 1
ATOM 679 C CA . LYS A 1 88 ? 2.818 -0.788 -15.930 1.00 82.38 88 LYS A CA 1
ATOM 680 C C .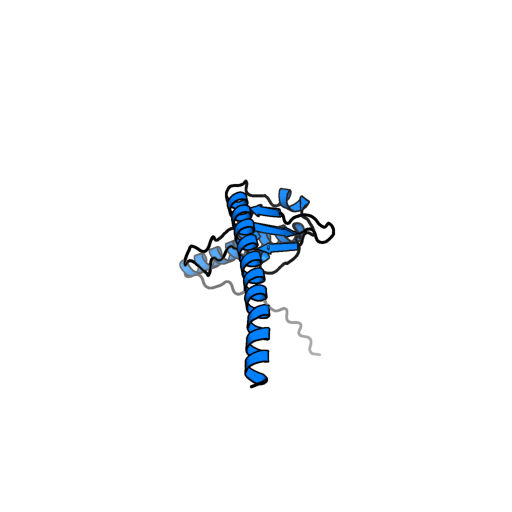 LYS A 1 88 ? 2.145 -0.660 -14.556 1.00 82.38 88 LYS A C 1
ATOM 682 O O . LYS A 1 88 ? 1.001 -0.207 -14.513 1.00 82.38 88 LYS A O 1
ATOM 687 N N . PRO A 1 89 ? 2.853 -1.007 -13.466 1.00 85.69 89 PRO A N 1
ATOM 688 C CA . PRO A 1 89 ? 2.337 -0.832 -12.117 1.00 85.69 89 PRO A CA 1
ATOM 689 C C . PRO A 1 89 ? 2.031 0.643 -11.853 1.00 85.69 89 PRO A C 1
ATOM 691 O O . PRO A 1 89 ? 2.779 1.528 -12.281 1.00 85.69 89 PRO A O 1
ATOM 694 N N . ILE A 1 90 ? 0.939 0.889 -11.140 1.00 87.44 90 ILE A N 1
ATOM 695 C CA . ILE A 1 90 ? 0.493 2.222 -10.743 1.00 87.44 90 ILE A CA 1
ATOM 696 C C . ILE A 1 90 ? 0.803 2.395 -9.261 1.00 87.44 90 ILE A C 1
ATOM 698 O O . ILE A 1 90 ? 0.512 1.514 -8.460 1.00 87.44 90 ILE A O 1
ATOM 702 N N . TYR A 1 91 ? 1.400 3.524 -8.897 1.00 88.00 91 TYR A N 1
ATOM 703 C CA . TYR A 1 91 ? 1.707 3.854 -7.509 1.00 88.00 91 TYR A CA 1
ATOM 704 C C . TYR A 1 91 ? 0.710 4.905 -7.045 1.00 88.00 91 TYR A C 1
ATOM 706 O O . TYR A 1 91 ? 0.697 6.024 -7.553 1.00 88.00 91 TYR A O 1
ATOM 714 N N . ALA A 1 92 ? -0.151 4.517 -6.115 1.00 86.81 92 ALA A N 1
ATOM 715 C CA . ALA A 1 92 ? -1.258 5.323 -5.638 1.00 86.81 92 ALA A CA 1
ATOM 716 C C . ALA A 1 92 ? -1.052 5.678 -4.171 1.00 86.81 92 ALA A C 1
ATOM 718 O O . ALA A 1 92 ? -0.892 4.786 -3.339 1.00 86.81 92 ALA A O 1
ATOM 719 N N . ARG A 1 93 ? -1.094 6.969 -3.840 1.00 88.88 93 ARG A N 1
ATOM 720 C CA . ARG A 1 93 ? -1.161 7.407 -2.447 1.00 88.88 93 ARG A CA 1
ATOM 721 C C . ARG A 1 93 ? -2.574 7.175 -1.922 1.00 88.88 93 ARG A C 1
ATOM 723 O O . ARG A 1 93 ? -3.538 7.560 -2.571 1.00 88.88 93 ARG A O 1
ATOM 730 N N . VAL A 1 94 ? -2.685 6.567 -0.751 1.00 86.31 94 VAL A N 1
ATOM 731 C CA . VAL A 1 94 ? -3.950 6.212 -0.102 1.00 86.31 94 VAL A CA 1
ATOM 732 C C . VAL A 1 94 ? -3.943 6.636 1.370 1.00 86.31 94 VAL A C 1
ATOM 734 O O . VAL A 1 94 ? -2.874 6.907 1.927 1.00 86.31 94 VAL A O 1
ATOM 737 N N . PRO A 1 95 ? -5.109 6.662 2.035 1.00 85.44 95 PRO A N 1
ATOM 738 C CA . PRO A 1 95 ? -5.178 6.853 3.475 1.00 85.44 95 PRO A CA 1
ATOM 739 C C . PRO A 1 95 ? -4.404 5.775 4.231 1.00 85.44 95 PRO A C 1
ATOM 741 O O . PRO A 1 95 ? -4.285 4.626 3.789 1.00 85.44 95 PRO A O 1
ATOM 744 N N . LYS A 1 96 ? -3.895 6.131 5.413 1.00 82.31 96 LYS A N 1
ATOM 745 C CA . LYS A 1 96 ? -3.097 5.219 6.242 1.00 82.31 96 LYS A CA 1
ATOM 746 C C . LYS A 1 96 ? -3.877 3.958 6.603 1.00 82.31 96 LYS A C 1
ATOM 748 O O . LYS A 1 96 ? -3.343 2.859 6.533 1.00 82.31 96 LYS A O 1
ATOM 753 N N . GLU A 1 97 ? -5.147 4.125 6.942 1.00 80.75 97 GLU A N 1
ATOM 754 C CA . GLU A 1 97 ? -6.046 3.043 7.328 1.00 80.75 97 GLU A CA 1
ATOM 755 C C . GLU A 1 97 ? -6.221 2.035 6.186 1.00 80.75 97 GLU A C 1
ATOM 757 O O . GLU A 1 97 ? -6.224 0.830 6.417 1.00 80.75 97 GLU A O 1
ATOM 762 N N . VAL A 1 98 ? -6.299 2.526 4.945 1.00 80.06 98 VAL A N 1
ATOM 763 C CA . VAL A 1 98 ? -6.385 1.684 3.745 1.00 80.06 98 VAL A CA 1
ATOM 764 C C . VAL A 1 98 ? -5.080 0.921 3.521 1.00 80.06 98 VAL A C 1
ATOM 766 O O . VAL A 1 98 ? -5.105 -0.278 3.252 1.00 80.06 98 VAL A O 1
ATOM 769 N N . CYS A 1 99 ? -3.938 1.597 3.668 1.00 80.69 99 CYS A N 1
ATOM 770 C CA . CYS A 1 99 ? -2.621 0.975 3.524 1.00 80.69 99 CYS A CA 1
ATOM 771 C C . CYS A 1 99 ? -2.370 -0.115 4.586 1.00 80.69 99 CYS A C 1
ATOM 773 O O . CYS A 1 99 ? -1.836 -1.181 4.280 1.00 80.69 99 CYS A O 1
ATOM 775 N N . ASP A 1 100 ? -2.788 0.124 5.832 1.00 78.38 100 ASP A N 1
ATOM 776 C CA . ASP A 1 100 ? -2.588 -0.809 6.945 1.00 78.38 100 ASP A CA 1
ATOM 777 C C . ASP A 1 100 ? -3.436 -2.086 6.787 1.00 78.38 100 ASP A C 1
ATOM 779 O O . ASP A 1 100 ? -2.935 -3.192 7.022 1.00 78.38 100 ASP A O 1
ATOM 783 N N . LEU A 1 101 ? -4.681 -1.968 6.305 1.00 76.38 101 LEU A N 1
ATOM 784 C CA . LEU A 1 101 ? -5.552 -3.118 6.012 1.00 76.38 101 LEU A CA 1
ATOM 785 C C . LEU A 1 101 ? -4.983 -4.026 4.909 1.00 76.38 101 LEU A C 1
ATOM 787 O O . LEU A 1 101 ? -5.176 -5.247 4.918 1.00 76.38 101 LEU A O 1
ATOM 791 N N . TYR A 1 102 ? -4.186 -3.449 4.014 1.00 71.06 102 TYR A N 1
ATOM 792 C CA . TYR A 1 102 ? -3.595 -4.138 2.876 1.00 71.06 102 TYR A CA 1
ATOM 793 C C . TYR A 1 102 ? -2.485 -5.135 3.205 1.00 71.06 102 TYR A C 1
ATOM 795 O O . TYR A 1 102 ? -2.074 -5.925 2.357 1.00 71.06 102 TYR A O 1
ATOM 803 N N . CYS A 1 103 ? -2.026 -5.184 4.456 1.00 60.34 103 CYS A N 1
ATOM 804 C CA . CYS A 1 103 ? -1.020 -6.162 4.869 1.00 60.34 103 CYS A CA 1
ATOM 805 C C . CYS A 1 103 ? -1.524 -7.620 4.787 1.00 60.34 103 CYS A C 1
ATOM 807 O O . CYS A 1 103 ? -0.723 -8.550 4.890 1.00 60.34 103 CYS A O 1
ATOM 809 N N . ARG A 1 104 ? -2.841 -7.839 4.631 1.00 60.44 104 ARG A N 1
ATOM 810 C CA . ARG A 1 104 ? -3.472 -9.173 4.640 1.00 60.44 104 ARG A CA 1
ATOM 811 C C . ARG A 1 104 ? -4.146 -9.566 3.326 1.00 60.44 104 ARG A C 1
ATOM 813 O O . ARG A 1 104 ? -4.231 -10.757 3.034 1.00 60.44 104 ARG A O 1
ATOM 820 N N . GLN A 1 105 ? -4.615 -8.601 2.543 1.00 64.06 105 GLN A N 1
ATOM 821 C CA . GLN A 1 105 ? -5.309 -8.832 1.277 1.00 64.06 105 GLN A CA 1
ATOM 822 C C . GLN A 1 105 ? -4.364 -8.464 0.132 1.00 64.06 105 GLN A C 1
ATOM 824 O O . GLN A 1 105 ? -3.838 -7.365 0.093 1.00 64.06 105 GLN A O 1
ATOM 829 N N . ARG A 1 106 ? -4.100 -9.405 -0.782 1.00 71.25 106 ARG A N 1
ATOM 830 C CA . ARG A 1 106 ? -3.221 -9.165 -1.945 1.00 71.25 106 ARG A CA 1
ATOM 831 C C . ARG A 1 106 ? -3.962 -8.580 -3.150 1.00 71.25 106 ARG A C 1
ATOM 833 O O . ARG A 1 106 ? -3.317 -8.152 -4.097 1.00 71.25 106 ARG A O 1
ATOM 840 N N . VAL A 1 107 ? -5.295 -8.610 -3.138 1.00 82.56 107 VAL A N 1
ATOM 841 C CA . VAL A 1 107 ? -6.171 -8.193 -4.244 1.00 82.56 107 VAL A CA 1
ATOM 842 C C . VAL A 1 107 ? -7.091 -7.079 -3.760 1.00 82.56 107 VAL A C 1
ATOM 844 O O . VAL A 1 107 ? -7.624 -7.167 -2.655 1.00 82.56 107 VAL A O 1
ATOM 847 N N . LEU A 1 108 ? -7.313 -6.078 -4.613 1.00 80.38 108 LEU A N 1
ATOM 848 C CA . LEU A 1 108 ? -8.185 -4.943 -4.332 1.00 80.38 108 LEU A CA 1
ATOM 849 C C . LEU A 1 108 ? -9.644 -5.300 -4.441 1.00 80.38 108 LEU A C 1
ATOM 851 O O . LEU A 1 108 ? -10.194 -5.420 -5.532 1.00 80.38 108 LEU A O 1
ATOM 855 N N . ASP A 1 109 ? -10.253 -5.413 -3.264 1.00 83.94 109 ASP A N 1
ATOM 856 C CA . ASP A 1 109 ? -11.686 -5.427 -3.088 1.00 83.94 109 ASP A CA 1
ATOM 857 C C . ASP A 1 109 ? -12.135 -4.235 -2.239 1.00 83.94 109 ASP A C 1
ATOM 859 O O . ASP A 1 109 ? -12.078 -4.248 -1.008 1.00 83.94 109 ASP A O 1
ATOM 863 N N . VAL A 1 110 ? -12.595 -3.184 -2.915 1.00 82.56 110 VAL A N 1
ATOM 864 C CA . VAL A 1 110 ? -13.042 -1.951 -2.260 1.00 82.56 110 VAL A CA 1
ATOM 865 C C . VAL A 1 110 ? -14.285 -2.186 -1.398 1.00 82.56 110 VAL A C 1
ATOM 867 O O . VAL A 1 110 ? -14.449 -1.525 -0.374 1.00 82.56 110 VAL A O 1
ATOM 870 N N . VAL A 1 111 ? -15.142 -3.148 -1.759 1.00 83.19 111 VAL A N 1
ATOM 871 C CA . VAL A 1 111 ? -16.363 -3.451 -0.996 1.00 83.19 111 VAL A CA 1
ATOM 872 C C . VAL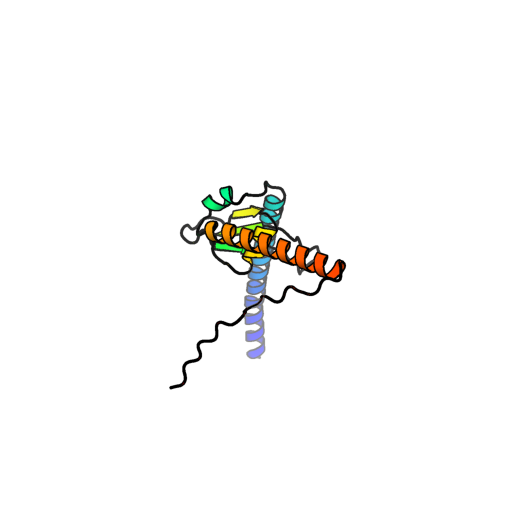 A 1 111 ? -16.005 -4.081 0.347 1.00 83.19 111 VAL A C 1
ATOM 874 O O . VAL A 1 111 ? -16.534 -3.676 1.386 1.00 83.19 111 VAL A O 1
ATOM 877 N N . GLN A 1 112 ? -15.071 -5.038 0.348 1.00 83.88 112 GLN A N 1
ATOM 878 C CA . GLN A 1 112 ? -14.529 -5.585 1.594 1.00 83.88 112 GLN A CA 1
ATOM 879 C C . GLN A 1 112 ? -13.813 -4.514 2.409 1.00 83.88 112 GLN A C 1
ATOM 881 O O . GLN A 1 112 ? -14.071 -4.402 3.606 1.00 83.88 112 GLN A O 1
ATOM 886 N N . LEU A 1 113 ? -12.988 -3.691 1.759 1.00 83.50 113 LEU A N 1
ATOM 887 C CA . LEU A 1 113 ? -12.223 -2.632 2.408 1.00 83.50 113 LEU A CA 1
ATOM 888 C C . LEU A 1 113 ? -13.129 -1.624 3.132 1.00 83.50 113 LEU A C 1
ATOM 890 O O . LEU A 1 113 ? -12.862 -1.259 4.275 1.00 83.50 113 LEU A O 1
ATOM 894 N N . GLU A 1 114 ? -14.235 -1.204 2.512 1.00 84.69 114 GLU A N 1
ATOM 895 C CA . GLU A 1 114 ? -15.213 -0.324 3.159 1.00 84.69 114 GLU A CA 1
ATOM 896 C C . GLU A 1 114 ? -15.851 -0.996 4.390 1.00 84.69 114 GLU A C 1
ATOM 898 O O . GLU A 1 114 ? -16.053 -0.361 5.430 1.00 84.69 114 GLU A O 1
ATOM 903 N N . GLY A 1 115 ? -16.149 -2.295 4.295 1.00 83.88 115 GLY A N 1
ATOM 904 C CA . GLY A 1 115 ? -16.676 -3.086 5.405 1.00 83.88 115 GLY A CA 1
ATOM 905 C C . GLY A 1 115 ? -15.677 -3.281 6.551 1.00 83.88 115 GLY A C 1
ATOM 906 O O . GLY A 1 115 ? -16.072 -3.251 7.719 1.00 83.88 115 GLY A O 1
ATOM 907 N N . ASP A 1 116 ? -14.397 -3.474 6.238 1.00 84.38 116 ASP A N 1
ATOM 908 C CA . ASP A 1 116 ? -13.309 -3.602 7.212 1.00 84.38 116 ASP A CA 1
ATOM 909 C C . ASP A 1 116 ? -13.059 -2.268 7.930 1.00 84.38 116 ASP A C 1
ATOM 911 O O . ASP A 1 116 ? -13.025 -2.229 9.159 1.00 84.38 116 ASP A O 1
ATOM 915 N N . LEU A 1 117 ? -13.023 -1.150 7.196 1.00 83.25 117 LEU A N 1
ATOM 916 C CA . LEU A 1 117 ? -12.867 0.189 7.776 1.00 83.25 117 LEU A CA 1
ATOM 917 C C . LEU A 1 117 ? -13.990 0.544 8.758 1.00 83.25 117 LEU A C 1
ATOM 919 O O . LEU A 1 117 ? -13.734 1.132 9.811 1.00 83.25 117 LEU A O 1
ATOM 923 N N . LYS A 1 118 ? -15.238 0.173 8.445 1.00 86.12 118 LYS A N 1
ATOM 924 C CA . LYS A 1 118 ? -16.379 0.379 9.354 1.00 86.12 118 LYS A CA 1
ATOM 925 C C . LYS A 1 118 ? -16.248 -0.454 10.629 1.00 86.12 118 LYS A C 1
ATOM 927 O O . LYS A 1 118 ? -16.521 0.062 11.712 1.00 86.12 118 LYS A O 1
ATOM 932 N N . ARG A 1 119 ? -15.809 -1.713 10.515 1.00 85.50 119 ARG A N 1
ATOM 933 C CA . ARG A 1 119 ? -15.569 -2.594 11.670 1.00 85.50 119 ARG A CA 1
ATOM 934 C C . ARG A 1 119 ? -14.440 -2.074 12.555 1.00 85.50 119 ARG A C 1
ATOM 936 O O . ARG A 1 119 ? -14.616 -2.007 13.768 1.00 85.50 119 ARG A O 1
ATOM 943 N N . ASP A 1 120 ? -13.341 -1.620 11.964 1.00 83.50 120 ASP A N 1
ATOM 944 C CA . ASP A 1 120 ? -12.218 -1.035 12.701 1.00 83.50 120 ASP A CA 1
ATOM 945 C C . ASP A 1 120 ? -12.597 0.278 13.395 1.00 83.50 120 ASP A C 1
ATOM 947 O O . ASP A 1 120 ? -12.207 0.519 14.540 1.00 83.50 120 ASP A O 1
ATOM 951 N N . ALA A 1 121 ? -13.385 1.130 12.735 1.00 82.44 121 ALA A N 1
ATOM 952 C CA . ALA A 1 121 ? -13.893 2.356 13.344 1.00 82.44 121 ALA A CA 1
ATOM 953 C C . ALA A 1 121 ? -14.793 2.058 14.553 1.00 82.44 121 ALA A C 1
ATOM 955 O O . ALA A 1 121 ? -14.688 2.733 15.578 1.00 82.44 121 ALA A O 1
ATOM 956 N N . GLN A 1 122 ? -15.642 1.034 14.448 1.00 86.25 122 GLN A N 1
ATOM 957 C CA . GLN A 1 122 ? -16.514 0.600 15.533 1.00 86.25 122 GLN A CA 1
ATOM 958 C C . GLN A 1 122 ? -15.713 0.012 16.705 1.00 86.25 122 GLN A C 1
ATOM 960 O O . GLN A 1 122 ? -15.884 0.449 17.840 1.00 86.25 122 GLN A O 1
ATOM 965 N N . ALA A 1 123 ? -14.757 -0.879 16.431 1.00 83.69 123 ALA A N 1
ATOM 966 C CA . ALA A 1 123 ? -13.893 -1.464 17.454 1.00 83.69 123 ALA A CA 1
ATOM 967 C C . ALA A 1 123 ? -13.053 -0.404 18.193 1.00 83.69 123 ALA A C 1
ATOM 969 O O . ALA A 1 123 ? -12.875 -0.479 19.409 1.00 83.69 123 ALA A O 1
ATOM 970 N N . LYS A 1 124 ? -12.565 0.629 17.487 1.00 85.38 124 LYS A N 1
ATOM 971 C CA . LYS A 1 124 ? -11.847 1.757 18.110 1.00 85.38 124 LYS A CA 1
ATOM 972 C C . LYS A 1 124 ? -12.737 2.562 19.057 1.00 85.38 124 LYS A C 1
ATOM 974 O O . LYS A 1 124 ? -12.253 2.976 20.109 1.00 85.38 124 LYS A O 1
ATOM 979 N N . ARG A 1 125 ? -14.010 2.777 18.707 1.00 85.75 125 ARG A N 1
ATOM 980 C CA . ARG A 1 125 ? -14.980 3.460 19.581 1.00 85.75 125 ARG A CA 1
ATOM 981 C C . ARG A 1 125 ? -15.254 2.643 20.836 1.00 85.75 125 ARG A C 1
ATOM 983 O O . ARG A 1 125 ? -15.089 3.159 21.933 1.00 85.75 125 ARG A O 1
ATOM 990 N N . GLU A 1 126 ? -15.554 1.359 20.675 1.00 87.12 126 GLU A N 1
ATOM 991 C CA . GLU A 1 126 ? -15.803 0.445 21.797 1.00 87.12 126 GLU A CA 1
ATOM 992 C C . GLU A 1 126 ? -14.593 0.349 22.734 1.00 87.12 126 GLU A C 1
ATOM 994 O O . GLU A 1 126 ? -14.740 0.354 23.958 1.00 87.12 126 GLU A O 1
ATOM 999 N N . TYR A 1 127 ? -13.381 0.332 22.173 1.00 83.75 127 TYR A N 1
ATOM 1000 C CA . TYR A 1 127 ? -12.148 0.368 22.951 1.00 83.75 127 TYR A CA 1
ATOM 1001 C C . TYR A 1 127 ? -11.983 1.684 23.720 1.00 83.75 127 TYR A C 1
ATOM 1003 O O . TYR A 1 127 ? -11.665 1.656 24.906 1.00 83.75 127 TYR A O 1
ATOM 1011 N N . GLN A 1 128 ? -12.220 2.837 23.089 1.00 87.50 128 GLN A N 1
ATOM 1012 C CA . GLN A 1 128 ? -12.153 4.136 23.769 1.00 87.50 128 GLN A CA 1
ATOM 1013 C C . GLN A 1 128 ? -13.183 4.237 24.895 1.00 87.50 128 GLN A C 1
ATOM 1015 O O . GLN A 1 128 ? -12.841 4.652 25.999 1.00 87.50 128 GLN A O 1
ATOM 1020 N N . GLU A 1 129 ? -14.409 3.778 24.660 1.00 85.75 129 GLU A N 1
ATOM 1021 C CA . GLU A 1 129 ? -15.457 3.714 25.678 1.00 85.75 129 GLU A CA 1
ATOM 1022 C C . GLU A 1 129 ? -15.083 2.763 26.824 1.00 85.75 129 GLU A C 1
ATOM 1024 O O . GLU A 1 129 ? -15.337 3.061 27.990 1.00 85.75 129 GLU A O 1
ATOM 1029 N N . ALA A 1 130 ? -14.448 1.625 26.531 1.00 81.94 130 ALA A N 1
ATOM 1030 C CA . ALA A 1 130 ? -13.929 0.720 27.555 1.00 81.94 130 ALA A CA 1
ATOM 1031 C C . ALA A 1 130 ? -12.798 1.363 28.374 1.00 81.94 130 ALA A C 1
ATOM 1033 O O . ALA A 1 130 ? -12.786 1.255 29.600 1.00 81.94 130 ALA A O 1
ATOM 1034 N N . VAL A 1 131 ? -11.879 2.078 27.723 1.00 84.81 131 VAL A N 1
ATOM 1035 C CA . VAL A 1 131 ? -10.796 2.812 28.392 1.00 84.81 131 VAL A CA 1
ATOM 1036 C C . VAL A 1 131 ? -11.353 3.932 29.271 1.00 84.81 131 VAL A C 1
ATOM 1038 O O . VAL A 1 131 ? -10.891 4.112 30.398 1.00 84.81 131 VAL A O 1
ATOM 1041 N N . GLU A 1 132 ? -12.366 4.663 28.807 1.00 85.44 132 GLU A N 1
ATOM 1042 C CA . GLU A 1 132 ? -13.027 5.684 29.618 1.00 85.44 132 GLU A CA 1
ATOM 1043 C C . GLU A 1 132 ? -13.760 5.091 30.822 1.00 85.44 132 GLU A C 1
ATOM 1045 O O . GLU A 1 132 ? -13.670 5.660 31.910 1.00 85.44 132 GLU A O 1
ATOM 1050 N N . ARG A 1 133 ? -14.418 3.936 30.670 1.00 78.44 133 ARG A N 1
ATOM 1051 C CA . ARG A 1 133 ? -15.037 3.212 31.793 1.00 78.44 133 ARG A CA 1
ATOM 1052 C C . ARG A 1 133 ? -14.010 2.798 32.843 1.00 78.44 133 ARG A C 1
ATOM 1054 O O . ARG A 1 133 ? -14.197 3.093 34.022 1.00 78.44 133 ARG A O 1
ATOM 1061 N N . ILE A 1 134 ? -12.876 2.231 32.420 1.00 82.06 134 ILE A N 1
ATOM 1062 C CA . ILE A 1 134 ? -11.758 1.901 33.322 1.00 82.06 134 ILE A CA 1
ATOM 1063 C C . ILE A 1 134 ? -11.251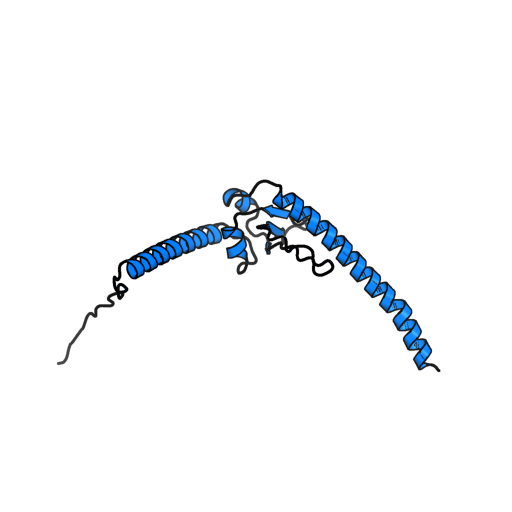 3.163 34.030 1.00 82.06 134 ILE A C 1
ATOM 1065 O O . ILE A 1 134 ? -11.030 3.152 35.239 1.00 82.06 134 ILE A O 1
ATOM 1069 N N . ARG A 1 135 ? -11.111 4.278 33.302 1.00 83.56 135 ARG A N 1
ATOM 1070 C CA . ARG A 1 135 ? -10.669 5.561 33.870 1.00 83.56 135 ARG A CA 1
ATOM 1071 C C . ARG A 1 135 ? -11.653 6.127 34.900 1.00 83.56 135 ARG A C 1
ATOM 1073 O O . ARG A 1 135 ? -11.222 6.824 35.815 1.00 83.56 135 ARG A O 1
ATOM 1080 N N . ARG A 1 136 ? -12.948 5.832 34.763 1.00 86.56 136 ARG A N 1
ATOM 1081 C CA . ARG A 1 136 ? -14.010 6.197 35.716 1.00 86.56 136 ARG A CA 1
ATOM 1082 C C . ARG A 1 136 ? -14.150 5.201 36.876 1.00 86.56 136 ARG A C 1
ATOM 1084 O O . ARG A 1 136 ? -14.899 5.476 37.806 1.00 86.56 136 ARG A O 1
ATOM 1091 N N . GLY A 1 137 ? -13.410 4.088 36.859 1.00 78.25 137 GLY A N 1
ATOM 1092 C CA . GLY A 1 137 ? -13.470 3.049 37.890 1.00 78.25 137 GLY A CA 1
ATOM 1093 C C . GLY A 1 137 ? -14.677 2.113 37.770 1.00 78.25 137 GLY A C 1
ATOM 1094 O O . GLY A 1 137 ? -14.995 1.410 38.725 1.00 78.25 137 GLY A O 1
ATOM 1095 N N . GLU A 1 138 ? -15.353 2.095 36.619 1.00 72.00 138 GLU A N 1
ATOM 1096 C CA . GLU A 1 138 ? -16.479 1.198 36.347 1.00 72.00 138 GLU A CA 1
ATOM 1097 C C . GLU A 1 138 ? -15.952 -0.181 35.910 1.00 72.00 138 GLU A C 1
ATOM 1099 O O . GLU A 1 138 ? -15.043 -0.275 35.079 1.00 72.00 138 GLU A O 1
ATOM 1104 N N . SER A 1 139 ? -16.494 -1.269 36.476 1.00 60.69 139 SER A N 1
ATOM 1105 C CA . SER A 1 139 ? -16.090 -2.632 36.106 1.00 60.69 139 SER A CA 1
ATOM 1106 C C . SER A 1 139 ? -16.527 -2.961 34.672 1.00 60.69 139 SER A C 1
ATOM 1108 O O . SER A 1 139 ? -17.531 -2.418 34.196 1.00 60.69 139 SER A O 1
ATOM 1110 N N . PRO A 1 140 ? -15.815 -3.854 33.956 1.00 61.97 140 PRO A N 1
ATOM 1111 C CA . PRO A 1 140 ? -16.236 -4.259 32.624 1.00 61.97 140 PRO A CA 1
ATOM 1112 C C . PRO A 1 140 ? -17.665 -4.806 32.678 1.00 61.97 140 PRO A C 1
ATOM 1114 O O . PRO A 1 140 ? -18.015 -5.560 33.584 1.00 61.97 140 PRO A O 1
ATOM 1117 N N . VAL A 1 141 ? -18.491 -4.391 31.714 1.00 61.88 141 VAL A N 1
ATOM 1118 C CA . VAL A 1 141 ? -19.819 -4.973 31.502 1.00 61.88 141 VAL A CA 1
ATOM 1119 C C . VAL A 1 141 ? -19.578 -6.428 31.125 1.00 61.88 141 VAL A C 1
ATOM 1121 O O . VAL A 1 141 ? -19.167 -6.716 30.000 1.00 61.88 141 VAL A O 1
ATOM 1124 N N . GLU A 1 142 ? -19.770 -7.336 32.080 1.00 51.84 142 GLU A N 1
ATOM 1125 C CA . GLU A 1 142 ? -19.902 -8.748 31.766 1.00 51.84 142 GLU A CA 1
ATOM 1126 C C . GLU A 1 142 ? -21.075 -8.857 30.801 1.00 51.84 142 GLU A C 1
ATOM 1128 O O . GLU A 1 142 ? -22.191 -8.426 31.095 1.00 51.84 142 GLU A O 1
ATOM 1133 N N . SER A 1 143 ? -20.793 -9.351 29.598 1.00 47.22 143 SER A N 1
ATOM 1134 C CA . SER A 1 143 ? -21.834 -9.727 28.656 1.00 47.22 143 SER A CA 1
ATOM 1135 C C . SER A 1 143 ? -22.649 -10.808 29.348 1.00 47.22 143 SER A C 1
ATOM 1137 O O . SER A 1 143 ? -22.206 -11.949 29.452 1.00 47.22 143 SER A O 1
ATOM 1139 N N . SER A 1 144 ? -23.791 -10.423 29.908 1.00 46.81 144 SER A N 1
ATOM 1140 C CA . SER A 1 144 ? -24.691 -11.300 30.633 1.00 46.81 144 SER A CA 1
ATOM 1141 C C . SER A 1 144 ? -25.299 -12.303 29.658 1.00 46.81 144 SER A C 1
ATOM 1143 O O . SER A 1 144 ? -26.393 -12.133 29.127 1.00 46.81 144 SER A O 1
ATOM 1145 N N . SER A 1 145 ? -24.578 -13.395 29.422 1.00 46.72 145 SER A N 1
ATOM 1146 C CA . SER A 1 145 ? -25.158 -14.655 28.984 1.00 46.72 145 SER A CA 1
ATOM 1147 C C . SER A 1 145 ? -25.945 -15.242 30.158 1.00 46.72 145 SER A C 1
ATOM 1149 O O . SER A 1 145 ? -25.489 -16.159 30.839 1.00 46.72 145 SER A O 1
ATOM 1151 N N . SER A 1 146 ? -27.109 -14.658 30.441 1.00 43.12 146 SER A N 1
ATOM 1152 C CA . SER A 1 146 ? -28.054 -15.180 31.423 1.00 43.12 146 SER A CA 1
ATOM 1153 C C . SER A 1 146 ? -28.859 -16.313 30.795 1.00 43.12 146 SER A C 1
ATOM 1155 O O . SER A 1 146 ? -29.639 -16.109 29.868 1.00 43.12 146 SER A O 1
ATOM 1157 N N . ALA A 1 147 ? -28.613 -17.503 31.331 1.00 45.69 147 ALA A N 1
ATOM 1158 C CA . ALA A 1 147 ? -29.325 -18.762 31.188 1.00 45.69 147 ALA A CA 1
ATOM 1159 C C . ALA A 1 147 ? -30.837 -18.672 30.899 1.00 45.69 147 ALA A C 1
ATOM 1161 O O . ALA A 1 147 ? -31.570 -17.885 31.493 1.00 45.69 147 ALA A O 1
ATOM 1162 N N . SER A 1 148 ? -31.323 -19.604 30.079 1.00 42.53 148 SER A N 1
ATOM 1163 C CA . SER A 1 148 ? -32.686 -20.121 30.199 1.00 42.53 148 SER A CA 1
ATOM 1164 C C . SER A 1 148 ? -32.588 -21.611 30.508 1.00 42.53 148 SER A C 1
ATOM 1166 O O . SER A 1 148 ? -32.292 -22.429 29.640 1.00 42.53 148 SER A O 1
ATOM 1168 N N . GLU A 1 149 ? -32.770 -21.929 31.786 1.00 50.56 149 GLU A N 1
ATOM 1169 C CA . GLU A 1 149 ? -33.027 -23.270 32.294 1.00 50.56 149 GLU A CA 1
ATOM 1170 C C . GLU A 1 149 ? -34.261 -23.858 31.593 1.00 50.56 149 GLU A C 1
ATOM 1172 O O . GLU A 1 149 ? -35.306 -23.216 31.510 1.00 50.56 149 GLU A O 1
ATOM 1177 N N . SER A 1 150 ? -34.168 -25.100 31.123 1.00 50.66 150 SER A N 1
ATOM 1178 C CA . SER A 1 150 ? -35.349 -25.942 30.921 1.00 50.66 150 SER A CA 1
ATOM 1179 C C . SER A 1 150 ? -35.138 -27.240 31.685 1.00 50.66 150 SER A C 1
ATOM 1181 O O . SER A 1 150 ? -34.558 -28.216 31.219 1.00 50.66 150 SER A O 1
ATOM 1183 N N . SER A 1 151 ? -35.580 -27.193 32.935 1.00 52.59 151 SER A N 1
ATOM 1184 C CA . SER A 1 151 ? -35.890 -28.346 33.758 1.00 52.59 151 SER A CA 1
ATOM 1185 C C . SER A 1 151 ? -37.089 -29.090 33.163 1.00 52.59 151 SER A C 1
ATOM 1187 O O . SER A 1 151 ? -38.145 -28.511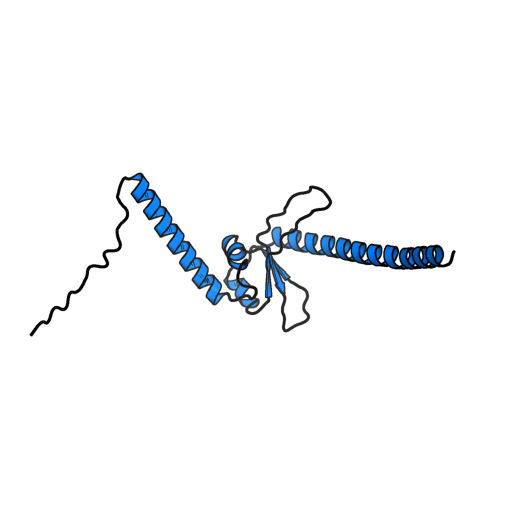 32.924 1.00 52.59 151 SER A O 1
ATOM 1189 N N . SER A 1 152 ? -36.957 -30.399 32.957 1.00 53.28 152 SER A N 1
ATOM 1190 C CA . SER A 1 152 ? -38.099 -31.309 33.071 1.00 53.28 152 SER A CA 1
ATOM 1191 C C . SER A 1 152 ? -37.598 -32.688 33.491 1.00 53.28 152 SER A C 1
ATOM 1193 O O . SER A 1 152 ? -36.985 -33.419 32.720 1.00 53.28 152 SER A O 1
ATOM 1195 N N . SER A 1 153 ? -37.832 -32.992 34.765 1.00 54.41 153 SER A N 1
ATOM 1196 C CA . SER A 1 153 ? -37.784 -34.337 35.326 1.00 54.41 153 SER A CA 1
ATOM 1197 C C . SER A 1 153 ? -39.227 -34.792 35.515 1.00 54.41 153 SER A C 1
ATOM 1199 O O . SER A 1 153 ? -39.965 -34.143 36.258 1.00 54.41 153 SER A O 1
ATOM 1201 N N . ALA A 1 154 ? -39.606 -35.885 34.860 1.00 50.59 154 ALA A N 1
ATOM 1202 C CA . ALA A 1 154 ? -40.655 -36.816 35.274 1.00 50.59 154 ALA A CA 1
ATOM 1203 C C . ALA A 1 154 ? -40.397 -38.155 34.576 1.00 50.59 154 ALA A C 1
ATOM 1205 O O . ALA A 1 154 ? -40.219 -38.132 33.337 1.00 50.59 154 ALA A O 1
#